Protein AF-A0A2N9NNB8-F1 (afdb_monomer_lite)

Radius of gyration: 23.53 Å; chains: 1; bounding box: 50×38×56 Å

Structure (mmCIF, N/CA/C/O backbone):
data_AF-A0A2N9NNB8-F1
#
_entry.id   AF-A0A2N9NNB8-F1
#
loop_
_atom_site.group_PDB
_atom_site.id
_atom_site.type_symbol
_atom_site.label_atom_id
_atom_site.label_alt_id
_atom_site.label_comp_id
_atom_site.label_asym_id
_atom_site.label_entity_id
_atom_site.label_seq_id
_atom_site.pdbx_PDB_ins_code
_atom_site.Cartn_x
_atom_site.Cartn_y
_atom_site.Cartn_z
_atom_site.occupancy
_atom_site.B_iso_or_equiv
_atom_site.auth_seq_id
_atom_site.auth_comp_id
_atom_site.auth_asym_id
_atom_site.auth_atom_id
_atom_site.pdbx_PDB_model_num
ATOM 1 N N . MET A 1 1 ? -1.576 21.206 9.692 1.00 50.44 1 MET A N 1
ATOM 2 C CA . MET A 1 1 ? -1.803 20.270 8.571 1.00 50.44 1 MET A CA 1
ATOM 3 C C . MET A 1 1 ? -3.292 20.269 8.296 1.00 50.44 1 MET A C 1
ATOM 5 O O . MET A 1 1 ? -4.040 19.914 9.196 1.00 50.44 1 MET A O 1
ATOM 9 N N . ALA A 1 2 ? -3.735 20.762 7.141 1.00 69.19 2 ALA A N 1
ATOM 10 C CA . ALA A 1 2 ? -5.153 20.715 6.796 1.00 69.19 2 ALA A CA 1
ATOM 11 C C . ALA A 1 2 ? -5.524 19.259 6.484 1.00 69.19 2 ALA A C 1
ATOM 13 O O . ALA A 1 2 ? -4.965 18.673 5.560 1.00 69.19 2 ALA A O 1
ATOM 14 N N . SER A 1 3 ? -6.414 18.666 7.275 1.00 73.31 3 SER A N 1
ATOM 15 C CA . SER A 1 3 ? -7.007 17.365 6.978 1.00 73.31 3 SER A CA 1
ATOM 16 C C . SER A 1 3 ? -8.410 17.573 6.414 1.00 73.31 3 SER A C 1
ATOM 18 O O . SER A 1 3 ? -9.152 18.451 6.853 1.00 73.31 3 SER A O 1
ATOM 20 N N . LYS A 1 4 ? -8.769 16.772 5.410 1.00 83.81 4 LYS A N 1
ATOM 21 C CA . LYS A 1 4 ? -10.124 16.701 4.863 1.00 83.81 4 LYS A CA 1
ATOM 22 C C . LYS A 1 4 ? -10.682 15.325 5.192 1.00 83.81 4 LYS A C 1
ATOM 24 O O . LYS A 1 4 ? -10.020 14.325 4.925 1.00 83.81 4 LYS A O 1
ATOM 29 N N . SER A 1 5 ? -11.872 15.274 5.780 1.00 84.19 5 SER A N 1
ATOM 30 C CA . SER A 1 5 ? -12.552 14.007 6.030 1.00 84.19 5 SER A CA 1
ATOM 31 C C . SER A 1 5 ? -13.051 13.411 4.715 1.00 84.19 5 SER A C 1
ATOM 33 O O . SER A 1 5 ? -13.590 14.110 3.853 1.00 84.19 5 SER A O 1
ATOM 35 N N . ILE A 1 6 ? -12.850 12.106 4.564 1.00 86.50 6 ILE A N 1
ATOM 36 C CA . ILE A 1 6 ? -13.353 11.308 3.447 1.00 86.50 6 ILE A CA 1
ATOM 37 C C . ILE A 1 6 ? -14.101 10.107 4.021 1.00 86.50 6 ILE A C 1
ATOM 39 O O . ILE A 1 6 ? -13.706 9.571 5.055 1.00 86.50 6 ILE A O 1
ATOM 43 N N . GLN A 1 7 ? -15.190 9.701 3.371 1.00 88.50 7 GLN A N 1
ATOM 44 C CA . GLN A 1 7 ? -15.878 8.454 3.695 1.00 88.50 7 GLN A CA 1
ATOM 45 C C . GLN A 1 7 ? -15.441 7.384 2.702 1.00 88.50 7 GLN A C 1
ATOM 47 O O . GLN A 1 7 ? -15.480 7.608 1.493 1.00 88.50 7 GLN A O 1
ATOM 52 N N . VAL A 1 8 ? -15.008 6.237 3.219 1.00 86.38 8 VAL A N 1
ATOM 53 C CA . VAL A 1 8 ? -14.504 5.120 2.420 1.00 86.38 8 VAL A CA 1
ATOM 54 C C . VAL A 1 8 ? -15.116 3.839 2.964 1.00 86.38 8 VAL A C 1
ATOM 56 O O . VAL A 1 8 ? -15.104 3.612 4.171 1.00 86.38 8 VAL A O 1
ATOM 59 N N . ALA A 1 9 ? -15.653 3.010 2.073 1.00 91.81 9 ALA A N 1
ATOM 60 C CA . ALA A 1 9 ? -16.085 1.662 2.409 1.00 91.81 9 ALA A CA 1
ATOM 61 C C . ALA A 1 9 ? -14.915 0.698 2.195 1.00 91.81 9 ALA A C 1
ATOM 63 O O . ALA A 1 9 ? -14.335 0.650 1.109 1.00 91.81 9 ALA A O 1
ATOM 64 N N . LEU A 1 10 ? -14.575 -0.059 3.234 1.00 89.00 10 LEU A N 1
ATOM 65 C CA . LEU A 1 10 ? -13.557 -1.102 3.183 1.00 89.00 10 LEU A CA 1
ATOM 66 C C . LEU A 1 10 ? -14.233 -2.481 3.189 1.00 89.00 10 LEU A C 1
ATOM 68 O O . LEU A 1 10 ? -15.232 -2.654 3.891 1.00 89.00 10 LEU A O 1
ATOM 72 N N . PRO A 1 11 ? -13.683 -3.469 2.461 1.00 94.25 11 PRO A N 1
ATOM 73 C CA . PRO A 1 11 ? -14.036 -4.872 2.642 1.00 94.25 11 PRO A CA 1
ATOM 74 C C . PRO A 1 11 ? -13.878 -5.309 4.103 1.00 94.25 11 PRO A C 1
ATOM 76 O O . PRO A 1 11 ? -12.977 -4.835 4.804 1.00 94.25 11 PRO A O 1
ATOM 79 N N . ASP A 1 12 ? -14.701 -6.261 4.543 1.00 92.44 12 ASP A N 1
ATOM 80 C CA . ASP A 1 12 ? -14.726 -6.740 5.934 1.00 92.44 12 ASP A CA 1
ATOM 81 C C . ASP A 1 12 ? -13.354 -7.221 6.426 1.00 92.44 12 ASP A C 1
ATOM 83 O O . ASP A 1 12 ? -12.964 -6.982 7.570 1.00 92.44 12 ASP A O 1
ATOM 87 N N . GLU A 1 13 ? -12.578 -7.840 5.539 1.00 91.44 13 GLU A N 1
ATOM 88 C CA . GLU A 1 13 ? -11.222 -8.317 5.814 1.00 91.44 13 GLU A CA 1
ATOM 89 C C . GLU A 1 13 ? -10.271 -7.173 6.205 1.00 91.44 13 GLU A C 1
ATOM 91 O O . GLU A 1 13 ? -9.505 -7.292 7.169 1.00 91.44 13 GLU A O 1
ATOM 96 N N . LEU A 1 14 ? -10.355 -6.042 5.493 1.00 92.06 14 LEU A N 1
ATOM 97 C CA . LEU A 1 14 ? -9.539 -4.855 5.746 1.00 92.06 14 LEU A CA 1
ATOM 98 C C . LEU A 1 14 ? -10.034 -4.086 6.970 1.00 92.06 14 LEU A C 1
ATOM 100 O O . LEU A 1 14 ? -9.211 -3.632 7.764 1.00 92.06 14 LEU A O 1
ATOM 104 N N . ASN A 1 15 ? -11.348 -4.020 7.194 1.00 92.00 15 ASN A N 1
ATOM 105 C CA . ASN A 1 15 ? -11.900 -3.495 8.447 1.00 92.00 15 ASN A CA 1
ATOM 106 C C . ASN A 1 15 ? -11.388 -4.288 9.654 1.00 92.00 15 ASN A C 1
ATOM 108 O O . ASN A 1 15 ? -10.925 -3.709 10.638 1.00 92.00 15 ASN A O 1
ATOM 112 N N . GLY A 1 16 ? -11.396 -5.620 9.559 1.00 92.00 16 GLY A N 1
ATOM 113 C CA . GLY A 1 16 ? -10.853 -6.492 10.594 1.00 92.00 16 GLY A CA 1
ATOM 114 C C . GLY A 1 16 ? -9.358 -6.266 10.825 1.00 92.00 16 GLY A C 1
ATOM 115 O O . GLY A 1 16 ? -8.902 -6.306 11.967 1.00 92.00 16 GLY A O 1
ATOM 116 N N . PHE A 1 17 ? -8.585 -6.014 9.767 1.00 92.00 17 PHE A N 1
ATOM 117 C CA . PHE A 1 17 ? -7.170 -5.664 9.883 1.00 92.00 17 PHE A CA 1
ATOM 118 C C . PHE A 1 17 ? -6.960 -4.333 10.613 1.00 92.00 17 PHE A C 1
ATOM 120 O O . PHE A 1 17 ? -6.239 -4.302 11.610 1.00 92.00 17 PHE A O 1
ATOM 127 N N . VAL A 1 18 ? -7.634 -3.265 10.180 1.00 92.19 18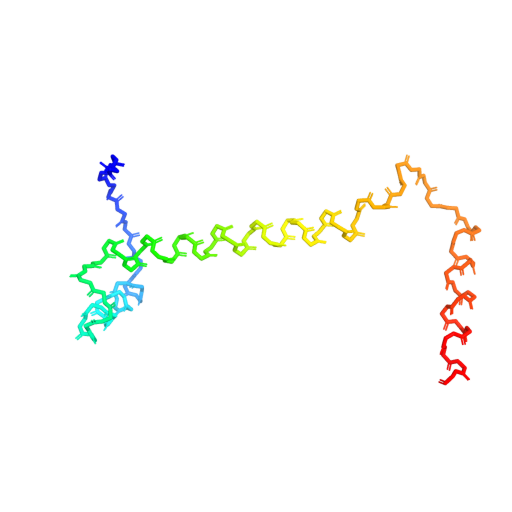 VAL A N 1
ATOM 128 C CA . VAL A 1 18 ? -7.513 -1.931 10.786 1.00 92.19 18 VAL A CA 1
ATOM 129 C C . VAL A 1 18 ? -7.902 -1.967 12.267 1.00 92.19 18 VAL A C 1
ATOM 131 O O . VAL A 1 18 ? -7.160 -1.469 13.115 1.00 92.19 18 VAL A O 1
ATOM 134 N N . ALA A 1 19 ? -8.999 -2.647 12.607 1.00 91.88 19 ALA A N 1
ATOM 135 C CA . ALA A 1 19 ? -9.430 -2.809 13.992 1.00 91.88 19 ALA A CA 1
ATOM 136 C C . ALA A 1 19 ? -8.391 -3.551 14.855 1.00 91.88 19 ALA A C 1
ATOM 138 O O . ALA A 1 19 ? -8.179 -3.193 16.016 1.00 91.88 19 ALA A O 1
ATOM 139 N N . ARG A 1 20 ? -7.705 -4.569 14.309 1.00 93.81 20 ARG A N 1
ATOM 140 C CA . ARG A 1 20 ? -6.622 -5.274 15.021 1.00 93.81 20 ARG A CA 1
ATOM 141 C C . ARG A 1 20 ? -5.408 -4.379 15.257 1.00 93.81 20 ARG A C 1
ATOM 143 O O . ARG A 1 20 ? -4.820 -4.453 16.332 1.00 93.81 20 ARG A O 1
ATOM 150 N N . GLU A 1 21 ? -5.039 -3.551 14.285 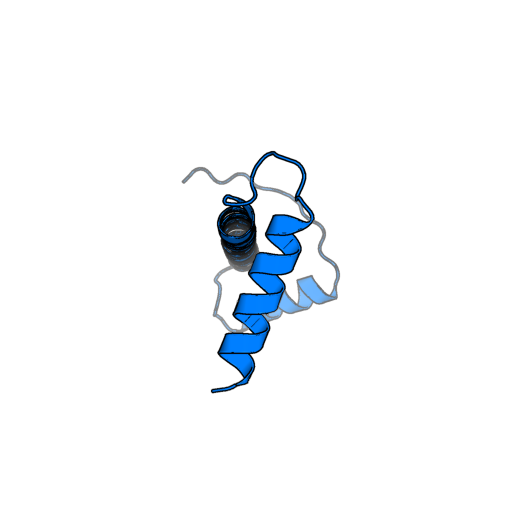1.00 92.25 21 GLU A N 1
ATOM 151 C CA . GLU A 1 21 ? -3.907 -2.623 14.390 1.00 92.25 21 GLU A CA 1
ATOM 152 C C . GLU A 1 21 ? -4.127 -1.552 15.467 1.00 92.25 21 GLU A C 1
ATOM 154 O O . GLU A 1 21 ? -3.232 -1.297 16.278 1.00 92.25 21 GLU A O 1
ATOM 159 N N . VAL A 1 22 ? -5.341 -1.002 15.544 1.00 93.19 22 VAL A N 1
ATOM 160 C CA . VAL A 1 22 ? -5.731 -0.060 16.604 1.00 93.19 22 VAL A CA 1
ATOM 161 C C . VAL A 1 22 ? -5.805 -0.767 17.961 1.00 93.19 22 VAL A C 1
ATOM 163 O O . VAL A 1 22 ? -5.239 -0.289 18.941 1.00 93.19 22 VAL A O 1
ATOM 166 N N . LYS A 1 23 ? -6.420 -1.957 18.034 1.00 93.19 23 LYS A N 1
ATOM 167 C CA . LYS A 1 23 ? -6.510 -2.740 19.282 1.00 93.19 23 LYS A CA 1
ATOM 168 C C . LYS A 1 23 ? -5.138 -3.143 19.832 1.00 93.19 23 LYS A C 1
ATOM 170 O O . LYS A 1 23 ? -4.972 -3.238 21.044 1.00 93.19 23 LYS A O 1
ATOM 175 N N . ALA A 1 24 ? -4.162 -3.378 18.959 1.00 92.44 24 ALA A N 1
ATOM 176 C CA . ALA A 1 24 ? -2.781 -3.656 19.344 1.00 92.44 24 ALA A CA 1
ATOM 177 C C . ALA A 1 24 ? -2.048 -2.424 19.913 1.00 92.44 24 ALA A C 1
ATOM 179 O O . ALA A 1 24 ? -0.907 -2.553 20.352 1.00 92.44 24 ALA A O 1
ATOM 180 N N . GLY A 1 25 ? -2.668 -1.239 19.890 1.00 90.69 25 GLY A N 1
ATOM 181 C CA . GLY A 1 25 ? -2.080 0.011 20.372 1.00 90.69 25 GLY A CA 1
ATOM 182 C C . GLY A 1 25 ? -0.983 0.567 19.465 1.00 90.69 25 GLY A C 1
ATOM 183 O O . GLY A 1 25 ? -0.276 1.488 19.865 1.00 90.69 25 GLY A O 1
ATOM 184 N N . ARG A 1 26 ? -0.821 0.018 18.252 1.00 86.12 26 ARG A N 1
ATOM 185 C CA . ARG A 1 26 ? 0.174 0.495 17.277 1.00 86.12 26 ARG A CA 1
ATOM 186 C C . ARG A 1 26 ? -0.239 1.812 16.623 1.00 86.12 26 ARG A C 1
ATOM 188 O O . ARG A 1 26 ? 0.628 2.563 16.190 1.00 86.12 26 ARG A O 1
ATOM 195 N N . TYR A 1 27 ? -1.541 2.087 16.588 1.00 93.00 27 TYR A N 1
ATOM 196 C CA . TYR A 1 27 ? -2.137 3.291 16.015 1.00 93.00 27 TYR A CA 1
ATOM 197 C C . TYR A 1 27 ? -3.248 3.811 16.928 1.00 93.00 27 TYR A C 1
ATOM 199 O O . TYR A 1 27 ? -3.920 3.019 17.591 1.00 93.00 27 TYR A O 1
ATOM 207 N N . GLN A 1 28 ? -3.450 5.130 16.963 1.00 88.00 28 GLN A N 1
ATOM 208 C CA . GLN A 1 28 ? -4.451 5.766 17.828 1.00 88.00 28 GLN A CA 1
ATOM 209 C C . GLN A 1 28 ? -5.873 5.654 17.264 1.00 88.00 28 GLN A C 1
ATOM 211 O O . GLN A 1 28 ? -6.841 5.667 18.019 1.00 88.00 28 GLN A O 1
ATOM 216 N N . ASN A 1 29 ? -6.015 5.582 15.938 1.00 90.12 29 ASN A N 1
ATOM 217 C CA . ASN A 1 29 ? -7.305 5.534 15.248 1.00 90.12 29 ASN A CA 1
ATOM 218 C C . ASN A 1 29 ? -7.187 4.854 13.874 1.00 90.12 29 ASN A C 1
ATOM 220 O O . ASN A 1 29 ? -6.084 4.683 13.350 1.00 90.12 29 ASN A O 1
ATOM 224 N N . GLU A 1 30 ? -8.324 4.495 13.269 1.00 88.44 30 GLU A N 1
ATOM 225 C CA . GLU A 1 30 ? -8.350 3.865 11.940 1.00 88.44 30 GLU A CA 1
ATOM 226 C C . GLU A 1 30 ? -7.743 4.764 10.858 1.00 88.44 30 GLU A C 1
ATOM 228 O O . GLU A 1 30 ? -7.065 4.286 9.948 1.00 88.44 30 GLU A O 1
ATOM 233 N N . GLY A 1 31 ? -7.952 6.078 10.976 1.00 88.69 31 GLY A N 1
ATOM 234 C CA . GLY A 1 31 ? -7.429 7.062 10.036 1.00 88.69 31 GLY A CA 1
ATOM 235 C C . GLY A 1 31 ? -5.905 7.051 9.956 1.00 88.69 31 GLY A C 1
ATOM 236 O O . GLY A 1 31 ? -5.362 7.177 8.863 1.00 88.69 31 GLY A O 1
ATOM 237 N N . GLU A 1 32 ? -5.205 6.847 11.072 1.00 90.25 32 GLU A N 1
ATOM 238 C CA . GLU A 1 32 ? -3.744 6.739 11.098 1.00 90.25 32 GLU A CA 1
ATOM 239 C C . GLU A 1 32 ? -3.252 5.490 10.374 1.00 90.25 32 GLU A C 1
ATOM 241 O O . GLU A 1 32 ? -2.306 5.581 9.592 1.00 90.25 32 GLU A O 1
ATOM 246 N N . VAL A 1 33 ? -3.927 4.353 10.573 1.00 92.44 33 VAL A N 1
ATOM 247 C CA . VAL A 1 33 ? -3.608 3.103 9.868 1.00 92.44 33 VAL A CA 1
ATOM 248 C C . VAL A 1 33 ? -3.754 3.304 8.360 1.00 92.44 33 VAL A C 1
ATOM 250 O O . VAL A 1 33 ? -2.858 2.955 7.592 1.00 92.44 33 VAL A O 1
ATOM 253 N N . ILE A 1 34 ? -4.865 3.913 7.934 1.00 91.12 34 ILE A N 1
ATOM 254 C CA . ILE A 1 34 ? -5.166 4.153 6.518 1.00 91.12 34 ILE A CA 1
ATOM 255 C C . I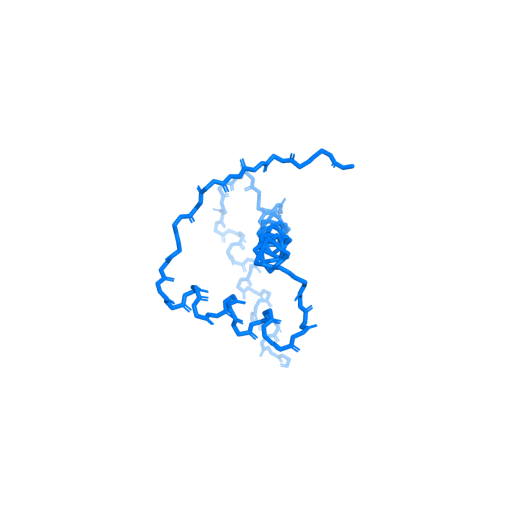LE A 1 34 ? -4.187 5.169 5.916 1.00 91.12 34 ILE A C 1
ATOM 257 O O . ILE A 1 34 ? -3.652 4.937 4.833 1.00 91.12 34 ILE A O 1
ATOM 261 N N . CYS A 1 35 ? -3.903 6.273 6.611 1.00 90.56 35 CYS A N 1
ATOM 262 C CA . CYS A 1 35 ? -2.949 7.277 6.138 1.00 90.56 35 CYS A CA 1
ATOM 263 C C . CYS A 1 35 ? -1.541 6.694 5.988 1.00 90.56 35 CYS A C 1
ATOM 265 O O . CYS A 1 35 ? -0.855 6.988 5.011 1.00 90.56 35 CYS A O 1
ATOM 267 N N . GLU A 1 36 ? -1.106 5.869 6.938 1.00 92.44 36 GLU A N 1
ATOM 268 C CA . GLU A 1 36 ? 0.202 5.222 6.888 1.00 92.44 36 GLU A CA 1
ATOM 269 C C . GLU A 1 36 ? 0.280 4.197 5.749 1.00 92.44 36 GLU A C 1
ATOM 271 O O . GLU A 1 36 ? 1.270 4.168 5.016 1.00 92.44 36 GLU A O 1
ATOM 276 N N . ALA A 1 37 ? -0.776 3.405 5.539 1.00 90.50 37 ALA A N 1
ATOM 277 C CA . ALA A 1 37 ? -0.856 2.481 4.411 1.00 90.50 37 ALA A CA 1
ATOM 278 C C . ALA A 1 37 ? -0.764 3.218 3.063 1.00 90.50 37 ALA A C 1
ATOM 280 O O . ALA A 1 37 ? -0.002 2.810 2.188 1.00 90.50 37 ALA A O 1
ATOM 281 N N . LEU A 1 38 ? -1.472 4.343 2.916 1.00 90.81 38 LEU A N 1
ATOM 282 C CA . LEU A 1 38 ? -1.426 5.163 1.703 1.00 90.81 38 LEU A CA 1
ATOM 283 C C . LEU A 1 38 ? -0.052 5.802 1.474 1.00 90.81 38 LEU A C 1
ATOM 285 O O . LEU A 1 38 ? 0.419 5.820 0.341 1.00 90.81 38 LEU A O 1
ATOM 289 N N . ARG A 1 39 ? 0.626 6.272 2.529 1.00 92.00 39 ARG A N 1
ATOM 290 C CA . ARG A 1 39 ? 2.001 6.796 2.413 1.00 92.00 39 ARG A CA 1
ATOM 291 C C . ARG A 1 39 ? 2.984 5.738 1.932 1.00 92.00 39 ARG A C 1
ATOM 293 O O . ARG A 1 39 ? 3.860 6.037 1.125 1.00 92.00 39 ARG A O 1
ATOM 300 N N . ARG A 1 40 ? 2.861 4.505 2.431 1.00 91.75 40 ARG A N 1
ATOM 301 C CA . ARG A 1 40 ? 3.712 3.392 1.986 1.00 91.75 40 ARG A CA 1
ATOM 302 C C . ARG A 1 40 ? 3.449 3.056 0.528 1.00 91.75 40 ARG A C 1
ATOM 304 O O . ARG A 1 40 ? 4.404 2.955 -0.231 1.00 91.75 40 ARG A O 1
ATOM 311 N N . LEU A 1 41 ? 2.180 2.993 0.130 1.00 91.69 41 LEU A N 1
ATOM 312 C CA . LEU A 1 41 ? 1.793 2.763 -1.259 1.00 91.69 41 LEU A CA 1
ATOM 313 C C . LEU A 1 41 ? 2.327 3.859 -2.196 1.00 91.69 41 LEU A C 1
ATOM 315 O O . LEU A 1 41 ? 2.858 3.550 -3.261 1.00 91.69 41 LEU A O 1
ATOM 319 N N . GLU A 1 42 ? 2.231 5.131 -1.803 1.00 89.75 42 GLU A N 1
ATOM 320 C CA . GLU A 1 42 ? 2.790 6.255 -2.565 1.00 89.75 42 GLU A CA 1
ATOM 321 C C . GLU A 1 42 ? 4.312 6.120 -2.721 1.00 89.75 42 GLU A C 1
ATOM 323 O O . GLU A 1 42 ? 4.840 6.240 -3.828 1.00 89.75 42 GLU A O 1
ATOM 328 N N . ALA A 1 43 ? 5.019 5.815 -1.630 1.00 90.88 43 ALA A N 1
ATOM 329 C CA . ALA A 1 43 ? 6.465 5.631 -1.651 1.00 90.88 43 ALA A CA 1
ATOM 330 C C . ALA A 1 43 ? 6.892 4.422 -2.502 1.00 90.88 43 ALA A C 1
ATOM 332 O O . ALA A 1 43 ? 7.864 4.512 -3.253 1.00 90.88 43 ALA A O 1
ATOM 333 N N . GLU A 1 44 ? 6.184 3.298 -2.402 1.00 90.25 44 GLU A N 1
ATOM 334 C CA . GLU A 1 44 ? 6.421 2.101 -3.215 1.00 90.25 44 GLU A CA 1
ATOM 335 C C . GLU A 1 44 ? 6.205 2.399 -4.698 1.00 90.25 44 GLU A C 1
ATOM 337 O O . GLU A 1 44 ? 7.118 2.186 -5.493 1.00 90.25 44 GLU A O 1
ATOM 342 N N . THR A 1 45 ? 5.073 3.012 -5.049 1.00 85.62 45 THR A N 1
ATOM 343 C CA . THR A 1 45 ? 4.750 3.390 -6.432 1.00 85.62 45 THR A CA 1
ATOM 344 C C . THR A 1 45 ? 5.802 4.342 -7.006 1.00 85.62 45 THR A C 1
ATOM 346 O O . THR A 1 45 ? 6.305 4.134 -8.109 1.00 85.62 45 THR A O 1
ATOM 349 N N . ALA A 1 46 ? 6.208 5.364 -6.246 1.00 84.50 46 ALA A N 1
ATOM 350 C CA . ALA A 1 46 ? 7.244 6.300 -6.677 1.00 84.50 46 ALA A CA 1
ATOM 351 C C . ALA A 1 46 ? 8.599 5.607 -6.894 1.00 84.50 46 ALA A C 1
ATOM 353 O O . ALA A 1 46 ? 9.338 5.939 -7.824 1.00 84.50 46 ALA A O 1
ATOM 354 N N . ASN A 1 47 ? 8.939 4.632 -6.050 1.00 82.56 47 ASN A N 1
ATOM 355 C CA . ASN A 1 47 ? 10.168 3.861 -6.188 1.00 82.56 47 ASN A CA 1
ATOM 356 C C . ASN A 1 47 ? 10.121 2.900 -7.379 1.00 82.56 47 ASN A C 1
ATOM 358 O O . ASN A 1 47 ? 11.134 2.745 -8.059 1.00 82.56 47 ASN A O 1
ATOM 362 N N . GLU A 1 48 ? 8.980 2.268 -7.645 1.00 83.12 48 GLU A N 1
ATOM 363 C CA . GLU A 1 48 ? 8.786 1.424 -8.823 1.00 83.12 48 GLU A CA 1
ATOM 364 C C . GLU A 1 48 ? 8.933 2.236 -10.102 1.00 83.12 48 GLU A C 1
ATOM 366 O O . GLU A 1 48 ? 9.769 1.891 -10.937 1.00 83.12 48 GLU A O 1
ATOM 371 N N . VAL A 1 49 ? 8.227 3.363 -10.213 1.00 80.50 49 VAL A N 1
ATOM 372 C CA . VAL A 1 49 ? 8.334 4.264 -11.369 1.00 80.50 49 VAL A CA 1
ATOM 373 C C . VAL A 1 49 ? 9.780 4.704 -11.576 1.00 80.50 49 VAL A C 1
ATOM 375 O O . VAL A 1 49 ? 10.310 4.540 -12.668 1.00 80.50 49 VAL A O 1
ATOM 378 N N . ARG A 1 50 ? 10.482 5.138 -10.522 1.00 81.06 50 ARG A N 1
ATOM 379 C CA . ARG A 1 50 ? 11.906 5.502 -10.625 1.00 81.06 50 ARG A CA 1
ATOM 380 C C . ARG A 1 50 ? 12.802 4.342 -11.052 1.00 81.06 50 ARG A C 1
ATOM 382 O O . ARG A 1 50 ? 13.792 4.561 -11.747 1.00 81.06 50 ARG A O 1
ATOM 389 N N . ARG A 1 51 ? 12.519 3.111 -10.616 1.00 80.69 51 ARG A N 1
ATOM 390 C CA . ARG A 1 51 ? 13.271 1.920 -11.049 1.00 80.69 51 ARG A CA 1
ATOM 391 C C . ARG A 1 51 ? 13.037 1.638 -12.525 1.00 80.69 51 ARG A C 1
ATOM 393 O O . ARG A 1 51 ? 14.007 1.363 -13.224 1.00 80.69 51 ARG A O 1
ATOM 400 N N . PHE A 1 52 ? 11.795 1.750 -12.987 1.00 78.69 52 PHE A N 1
ATOM 401 C CA . PHE A 1 52 ? 11.456 1.644 -14.401 1.00 78.69 52 PHE A CA 1
ATOM 402 C C . PHE A 1 52 ? 12.140 2.748 -15.212 1.00 78.69 52 PHE A C 1
ATOM 404 O O . PHE A 1 52 ? 12.893 2.444 -16.131 1.00 78.69 52 PHE A O 1
ATOM 411 N N . GLU A 1 53 ? 12.001 4.012 -14.825 1.00 79.94 53 GLU A N 1
ATOM 412 C CA . GLU A 1 53 ? 12.671 5.138 -15.483 1.00 79.94 53 GLU A CA 1
ATOM 413 C C . GLU A 1 53 ? 14.193 4.982 -15.497 1.00 79.94 53 GLU A C 1
ATOM 415 O O . GLU A 1 53 ? 14.833 5.283 -16.493 1.00 79.94 53 GLU A O 1
ATOM 420 N N . LYS A 1 54 ? 14.810 4.466 -14.431 1.00 78.94 54 LYS A N 1
ATOM 421 C CA . LYS A 1 54 ? 16.256 4.211 -14.419 1.00 78.94 54 LYS A CA 1
ATOM 422 C C . LYS A 1 54 ? 16.657 3.049 -15.331 1.00 78.94 54 LYS A C 1
ATOM 424 O O . LYS A 1 54 ? 17.716 3.108 -15.949 1.00 78.94 54 LYS A O 1
ATOM 429 N N . ALA A 1 55 ? 15.856 1.987 -15.381 1.00 74.69 55 ALA A N 1
ATOM 430 C CA . ALA A 1 55 ? 16.126 0.819 -16.215 1.00 74.69 55 ALA A CA 1
ATOM 431 C C . ALA A 1 55 ? 15.939 1.124 -17.708 1.00 74.69 55 ALA A C 1
ATOM 433 O O . ALA A 1 55 ? 16.704 0.632 -18.532 1.00 74.69 55 ALA A O 1
ATOM 434 N N . PHE A 1 56 ? 14.955 1.961 -18.042 1.00 66.94 56 PHE A N 1
ATOM 435 C CA . PHE A 1 56 ? 14.549 2.249 -19.417 1.00 66.94 56 PHE A CA 1
ATOM 436 C C . PHE A 1 56 ? 14.933 3.651 -19.905 1.00 66.94 56 PHE A C 1
ATOM 438 O O . PHE A 1 56 ? 14.888 3.903 -21.101 1.00 66.94 56 PHE A O 1
ATOM 445 N N . GLY A 1 57 ? 15.383 4.553 -19.034 1.00 63.97 57 GLY A N 1
ATOM 446 C CA . GLY A 1 57 ? 15.786 5.923 -19.386 1.00 63.97 57 GLY A CA 1
ATOM 447 C C . GLY A 1 57 ? 17.085 6.018 -20.191 1.00 63.97 57 GLY A C 1
ATOM 448 O O . GLY A 1 57 ? 17.450 7.098 -20.641 1.00 63.97 57 GLY A O 1
ATOM 449 N N . GLY A 1 58 ? 17.785 4.893 -20.375 1.00 61.09 58 GLY A N 1
ATOM 450 C CA . GLY A 1 58 ? 18.879 4.738 -21.338 1.00 61.09 58 GLY A CA 1
ATOM 451 C C . GLY A 1 58 ? 18.478 3.997 -22.618 1.00 61.09 58 GLY A C 1
ATOM 452 O O . GLY A 1 58 ? 19.334 3.771 -23.471 1.00 61.09 58 GLY A O 1
ATOM 453 N N . GLY A 1 59 ? 17.210 3.591 -22.747 1.00 61.50 59 GLY A N 1
ATOM 454 C CA . GLY A 1 59 ? 16.665 3.037 -23.978 1.00 61.50 59 GLY A CA 1
ATOM 455 C C . GLY A 1 59 ? 16.648 4.134 -25.031 1.00 61.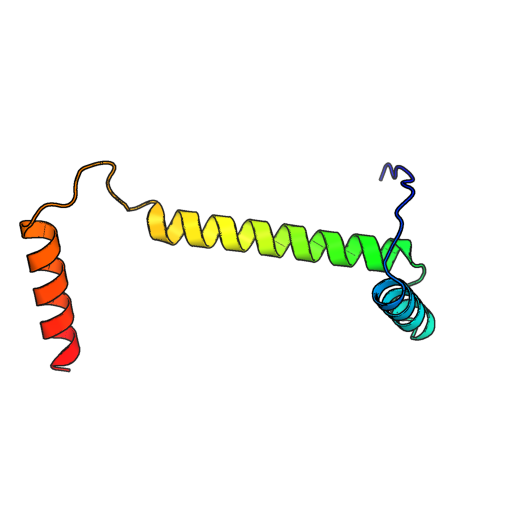50 59 GLY A C 1
ATOM 456 O O . GLY A 1 59 ? 15.963 5.141 -24.876 1.00 61.50 59 GLY A O 1
ATOM 457 N N . TYR A 1 60 ? 17.465 3.983 -26.067 1.00 59.81 60 TYR A N 1
ATOM 458 C CA . TYR A 1 60 ? 17.523 4.955 -27.148 1.00 59.81 60 TYR A CA 1
ATOM 459 C C . TYR A 1 60 ? 16.136 5.078 -27.804 1.00 59.81 60 TYR A C 1
ATOM 461 O O . TYR A 1 60 ? 15.526 4.063 -28.126 1.00 59.81 60 TYR A O 1
ATOM 469 N N . GLU A 1 61 ? 15.665 6.299 -28.091 1.00 64.00 61 GLU A N 1
ATOM 470 C CA . GLU A 1 61 ? 14.494 6.554 -28.959 1.00 64.00 61 GLU A CA 1
ATOM 471 C C . GLU A 1 61 ? 14.810 6.241 -30.440 1.00 64.00 61 GLU A C 1
ATOM 473 O O . GLU A 1 61 ? 14.512 7.005 -31.357 1.00 64.00 61 GLU A O 1
ATOM 478 N N . ARG A 1 62 ? 15.496 5.129 -30.702 1.00 71.69 62 ARG A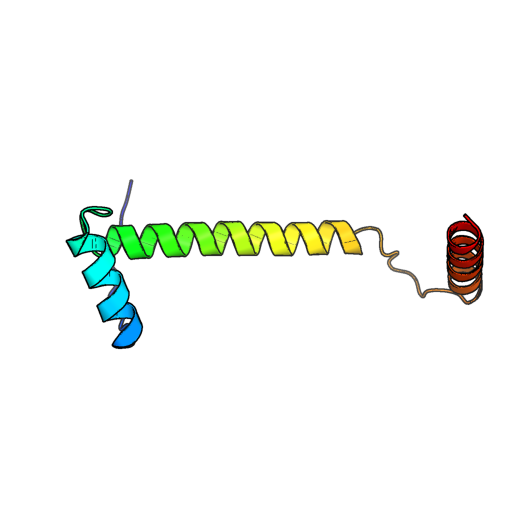 N 1
ATOM 479 C CA . ARG A 1 62 ? 15.820 4.642 -32.042 1.00 71.69 62 ARG A CA 1
ATOM 480 C C . ARG A 1 62 ? 15.542 3.149 -32.092 1.00 71.69 62 ARG A C 1
ATOM 482 O O . ARG A 1 62 ? 15.687 2.464 -31.084 1.00 71.69 62 ARG A O 1
ATOM 489 N N . ALA A 1 63 ? 15.174 2.647 -33.266 1.00 72.38 63 ALA A N 1
ATOM 490 C CA . ALA A 1 63 ? 15.015 1.214 -33.461 1.00 72.38 63 ALA A CA 1
ATOM 491 C C . ALA A 1 63 ? 16.315 0.482 -33.091 1.00 72.38 63 ALA A C 1
ATOM 493 O O . ALA A 1 63 ? 17.402 0.898 -33.505 1.00 72.38 63 ALA A O 1
ATOM 494 N N . GLU A 1 64 ? 16.198 -0.590 -32.309 1.00 73.12 64 GLU A N 1
ATOM 495 C CA . GLU A 1 64 ? 17.319 -1.489 -32.053 1.00 73.12 64 GLU A CA 1
ATOM 496 C C . GLU A 1 64 ? 17.764 -2.114 -33.378 1.00 73.12 64 GLU A C 1
ATOM 498 O O . GLU A 1 64 ? 16.943 -2.568 -34.178 1.00 73.12 64 GLU A O 1
ATOM 503 N N . THR A 1 65 ? 19.069 -2.090 -33.632 1.00 81.06 65 THR A N 1
ATOM 504 C CA . THR A 1 65 ? 19.650 -2.656 -34.854 1.00 81.06 65 THR A CA 1
ATOM 505 C C . THR A 1 65 ? 20.192 -4.060 -34.595 1.00 81.06 65 THR A C 1
ATOM 507 O O . THR A 1 65 ? 20.539 -4.405 -33.466 1.00 81.06 65 THR A O 1
ATOM 510 N N . GLU A 1 66 ? 20.332 -4.869 -35.648 1.00 81.38 66 GLU A N 1
ATOM 511 C CA . GLU A 1 66 ? 20.953 -6.205 -35.580 1.00 81.38 66 GLU A CA 1
ATOM 512 C C . GLU A 1 66 ? 22.346 -6.163 -34.908 1.00 81.38 66 GLU A C 1
ATOM 514 O O . GLU A 1 66 ? 22.744 -7.071 -34.179 1.00 81.38 66 GLU A O 1
ATOM 519 N N . GLU A 1 67 ? 23.079 -5.065 -35.101 1.00 79.88 67 GLU A N 1
ATOM 520 C CA . GLU A 1 67 ? 24.396 -4.822 -34.507 1.00 79.88 67 GLU A CA 1
ATOM 521 C C . GLU A 1 67 ? 24.335 -4.614 -32.986 1.00 79.88 67 GLU A C 1
ATOM 523 O O . GLU A 1 67 ? 25.256 -5.009 -32.265 1.00 79.88 67 GLU A O 1
ATOM 528 N N . ASP A 1 68 ? 23.258 -4.010 -32.475 1.00 79.38 68 ASP A N 1
ATOM 529 C CA . ASP A 1 68 ? 23.039 -3.851 -31.036 1.00 79.38 68 ASP A CA 1
ATOM 530 C C . ASP A 1 68 ? 22.770 -5.216 -30.383 1.00 79.38 68 ASP A C 1
ATOM 532 O O . ASP A 1 68 ? 23.347 -5.523 -29.335 1.00 79.38 68 ASP A O 1
ATOM 536 N N . VAL A 1 69 ? 21.999 -6.079 -31.056 1.00 81.69 69 VAL A N 1
ATOM 537 C CA . VAL A 1 69 ? 21.735 -7.459 -30.615 1.00 81.69 69 VAL A CA 1
ATOM 538 C C . VAL A 1 69 ? 23.035 -8.267 -30.558 1.00 81.69 69 VAL A C 1
ATOM 540 O O . VAL A 1 69 ? 23.365 -8.841 -29.518 1.00 81.69 69 VAL A O 1
ATOM 543 N N . GLN A 1 70 ? 23.841 -8.241 -31.624 1.00 85.44 70 GLN A N 1
ATOM 544 C CA . GLN A 1 70 ? 25.128 -8.952 -31.665 1.00 85.44 70 GLN A CA 1
ATOM 545 C C . GLN A 1 70 ? 26.114 -8.458 -30.588 1.00 85.44 70 GLN A C 1
ATOM 547 O O . GLN A 1 70 ? 26.879 -9.242 -30.005 1.00 85.44 70 GLN A O 1
ATOM 552 N N . ARG A 1 71 ? 26.088 -7.159 -30.264 1.00 82.00 71 ARG A N 1
ATOM 553 C CA . ARG A 1 71 ? 26.900 -6.577 -29.183 1.00 82.00 71 ARG A CA 1
ATOM 554 C C . ARG A 1 71 ? 26.492 -7.118 -27.812 1.00 82.00 71 ARG A C 1
ATOM 556 O O . ARG A 1 71 ? 27.360 -7.479 -27.018 1.00 82.00 71 ARG A O 1
ATOM 563 N N . VAL A 1 72 ? 25.194 -7.218 -27.536 1.00 83.56 72 VAL A N 1
ATOM 564 C CA . VAL A 1 72 ? 24.691 -7.782 -26.274 1.00 83.56 72 VAL A CA 1
ATOM 565 C C . VAL A 1 72 ? 25.011 -9.277 -26.180 1.00 83.56 72 VAL A C 1
ATOM 567 O O . VAL A 1 72 ? 25.533 -9.729 -25.159 1.00 83.56 72 VAL A O 1
ATOM 570 N N . GLU A 1 73 ? 24.790 -10.047 -27.248 1.00 84.50 73 GLU A N 1
ATOM 571 C CA . GLU A 1 73 ? 25.082 -11.485 -27.266 1.00 84.50 73 GLU A CA 1
ATOM 572 C C . GLU A 1 73 ? 26.561 -11.798 -27.007 1.00 84.50 73 GLU A C 1
ATOM 574 O O . GLU A 1 73 ? 26.892 -12.718 -26.248 1.00 84.50 73 GLU A O 1
ATOM 579 N N . SER A 1 74 ? 27.466 -11.026 -27.611 1.00 82.69 74 SER A N 1
ATOM 580 C CA . SER A 1 74 ? 28.908 -11.193 -27.409 1.00 82.69 74 SER A CA 1
ATOM 581 C C . SER A 1 74 ? 29.332 -10.856 -25.974 1.00 82.69 74 SER A C 1
ATOM 583 O O . SER A 1 74 ? 30.102 -11.615 -25.377 1.00 82.69 74 SER A O 1
ATOM 585 N N . ALA A 1 75 ? 28.770 -9.802 -25.373 1.00 82.25 75 ALA A N 1
ATOM 586 C CA . ALA A 1 75 ? 29.007 -9.445 -23.975 1.00 82.25 75 ALA A CA 1
ATOM 587 C C . ALA A 1 75 ? 28.500 -10.524 -22.997 1.00 82.25 75 ALA A C 1
ATOM 589 O O . ALA A 1 75 ? 29.225 -10.921 -22.080 1.00 82.25 75 ALA A O 1
ATOM 590 N N . VAL A 1 76 ? 27.298 -11.068 -23.224 1.00 84.88 76 VAL A N 1
ATOM 591 C CA . VAL A 1 76 ? 26.732 -12.156 -22.406 1.00 84.88 76 VAL A CA 1
ATOM 592 C C . VAL A 1 76 ? 27.589 -13.419 -22.507 1.00 84.88 76 VAL A C 1
ATOM 594 O O . VAL A 1 76 ? 27.906 -14.038 -21.489 1.00 84.88 76 VAL A O 1
ATOM 597 N N . ARG A 1 77 ? 28.027 -13.797 -23.716 1.00 80.62 77 ARG A N 1
ATOM 598 C CA . ARG A 1 77 ? 28.921 -14.952 -23.916 1.00 80.62 77 ARG A CA 1
ATOM 599 C C . ARG A 1 77 ? 30.276 -14.769 -23.234 1.00 80.62 77 ARG A C 1
ATOM 601 O O . ARG A 1 77 ? 30.813 -15.742 -22.710 1.00 80.62 77 ARG A O 1
ATOM 608 N N . ALA A 1 78 ? 30.826 -13.555 -23.225 1.00 79.50 78 ALA A N 1
ATOM 609 C CA . ALA A 1 78 ? 32.085 -13.255 -22.547 1.00 79.50 78 ALA A CA 1
ATOM 610 C C . ALA A 1 78 ? 31.951 -13.320 -21.015 1.00 79.50 78 ALA A C 1
ATOM 612 O O . ALA A 1 78 ? 32.830 -13.866 -20.351 1.00 79.50 78 ALA A O 1
ATOM 613 N N . GLY A 1 79 ? 30.838 -12.831 -20.457 1.00 77.25 79 GLY A N 1
ATOM 614 C CA . GLY A 1 79 ? 30.553 -12.916 -19.021 1.00 77.25 79 GLY A CA 1
ATOM 615 C C . GLY A 1 79 ? 30.304 -14.345 -18.531 1.00 77.25 79 GLY A C 1
ATOM 616 O O . GLY A 1 79 ? 30.719 -14.695 -17.435 1.00 77.25 79 GLY A O 1
ATOM 617 N N . ARG A 1 80 ? 29.699 -15.197 -19.368 1.00 72.50 80 ARG A N 1
ATOM 618 C CA . ARG A 1 80 ? 29.386 -16.604 -19.049 1.00 72.50 80 ARG A CA 1
ATOM 619 C C . ARG A 1 80 ? 30.596 -17.547 -19.097 1.00 72.50 80 ARG A C 1
ATOM 621 O O . ARG A 1 80 ? 30.480 -18.698 -18.694 1.00 72.50 80 ARG A O 1
ATOM 628 N N . LYS A 1 81 ? 31.730 -17.083 -19.632 1.00 59.00 81 LYS A N 1
ATOM 629 C CA . LYS A 1 81 ? 33.009 -17.816 -19.651 1.00 59.00 81 LYS A CA 1
ATOM 630 C C . LYS A 1 81 ? 33.855 -17.604 -18.385 1.00 59.00 81 LYS A C 1
ATOM 632 O O . LYS A 1 81 ? 34.935 -18.184 -18.311 1.00 59.00 81 LYS A O 1
ATOM 637 N N . ARG A 1 82 ? 33.412 -16.759 -17.449 1.00 52.53 82 ARG A N 1
ATOM 638 C CA . ARG A 1 82 ? 34.050 -16.554 -16.141 1.00 52.53 82 ARG A CA 1
ATOM 639 C C . ARG A 1 82 ? 33.422 -17.430 -15.070 1.00 52.53 82 ARG A C 1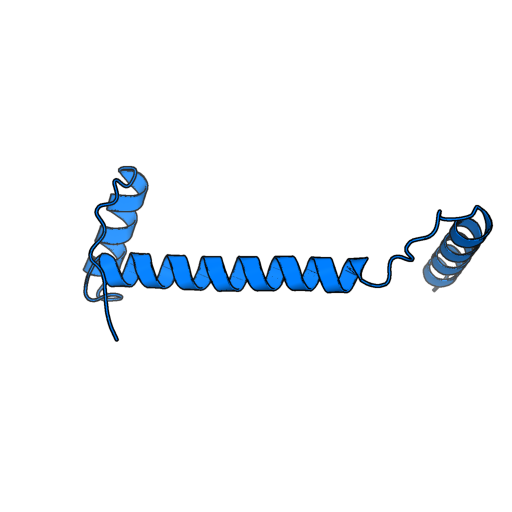
ATOM 641 O O . ARG A 1 82 ? 32.199 -17.667 -15.162 1.00 52.53 82 ARG A O 1
#

Sequence (82 aa):
MASKSIQVALPDELNGFVAREVKAGRYQNEGEVICEALRRLEAETANEVRRFEKAFGGGYERAETEEDVQRVESAVRAGRKR

pLDDT: mean 82.96, std 10.25, range [50.44, 94.25]

Secondary structure (DSSP, 8-state):
-----------HHHHHHHHHHHHTTS-SSHHHHHHHHHHHHHHHHHHHHHHHHHHHTTS-SSPPPHHHHHHHHHHHHHHTT-

Foldseek 3Di:
DDDDDDDDDDDPVVVVVLVVCCVVVVDVHSVRVVVVVVVVVVVVVVVVVVVVCVVCVPPDPDDDDPVNVVVVVVVVVVVVVD